Protein AF-A0A968EWD1-F1 (afdb_monomer_lite)

Radius of gyration: 13.44 Å; chains: 1; bounding box: 32×30×37 Å

pLDDT: mean 93.14, std 5.24, range [75.31, 97.75]

Sequence (92 aa):
HLVHEVTSPQAFDGLDAAGRTVRRPDLTLATIDHGTPTVDRMLGIRDPLSRRQVETLVANCDRHGITLFGPDDPRNGIVHVIGPEQGITQPG

Structure (mmCIF, N/CA/C/O backbone):
data_AF-A0A968EWD1-F1
#
_entry.id   AF-A0A968EWD1-F1
#
loop_
_atom_site.group_PDB
_atom_site.id
_atom_site.type_symbol
_atom_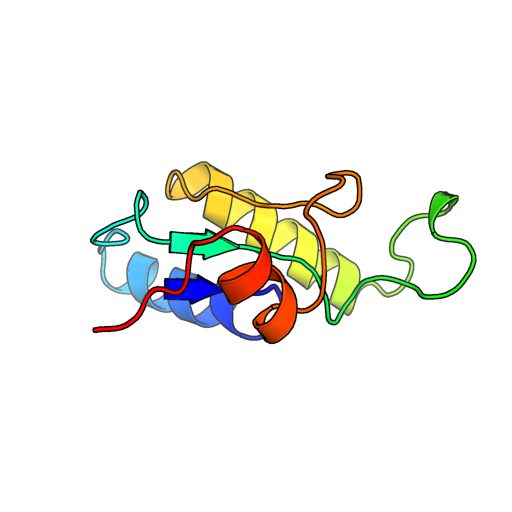site.label_atom_id
_atom_site.label_alt_id
_atom_site.label_comp_id
_atom_site.label_asym_id
_atom_site.label_entity_id
_atom_site.label_seq_id
_atom_site.pdbx_PDB_ins_code
_atom_site.Cartn_x
_atom_site.Cartn_y
_atom_site.Cartn_z
_atom_site.occupancy
_atom_site.B_iso_or_equiv
_atom_site.auth_seq_id
_atom_site.auth_comp_id
_atom_site.auth_asym_id
_atom_site.auth_atom_id
_atom_site.pdbx_PDB_model_num
ATOM 1 N N . HIS A 1 1 ? -8.727 6.075 3.471 1.00 93.88 1 HIS A N 1
ATOM 2 C CA . HIS A 1 1 ? -7.282 6.301 3.652 1.00 93.88 1 HIS A CA 1
ATOM 3 C C . HIS A 1 1 ? -6.547 5.370 2.707 1.00 93.88 1 HIS A C 1
ATOM 5 O O . HIS A 1 1 ? -6.964 4.226 2.576 1.00 93.88 1 HIS A O 1
ATOM 11 N N . LEU A 1 2 ? -5.530 5.867 2.010 1.00 96.12 2 LEU A N 1
ATOM 12 C CA . LEU A 1 2 ? -4.768 5.079 1.043 1.00 96.12 2 LEU A CA 1
ATOM 13 C C . LEU A 1 2 ? -3.399 4.765 1.644 1.00 96.12 2 LEU A C 1
ATOM 15 O O . LEU A 1 2 ? -2.772 5.662 2.204 1.00 96.12 2 LEU A O 1
ATOM 19 N N . VAL A 1 3 ? -2.978 3.505 1.564 1.00 96.88 3 VAL A N 1
ATOM 20 C CA . VAL A 1 3 ? -1.738 2.996 2.168 1.00 96.88 3 VAL A CA 1
ATOM 21 C C . VAL A 1 3 ? -0.909 2.225 1.140 1.00 96.88 3 VAL A C 1
ATOM 23 O O . VAL A 1 3 ? -1.444 1.731 0.148 1.00 96.88 3 VAL A O 1
ATOM 26 N N . HIS A 1 4 ? 0.399 2.143 1.370 1.00 97.19 4 HIS A N 1
ATOM 27 C CA . HIS A 1 4 ? 1.358 1.514 0.460 1.00 97.19 4 HIS A CA 1
ATOM 28 C C . HIS A 1 4 ? 2.578 0.958 1.218 1.00 97.19 4 HIS A C 1
ATOM 30 O O . HIS A 1 4 ? 2.814 1.261 2.392 1.00 97.19 4 HIS A O 1
ATOM 36 N N . GLU A 1 5 ? 3.368 0.131 0.549 1.00 94.94 5 GLU A N 1
ATOM 37 C CA . GLU A 1 5 ? 4.380 -0.764 1.116 1.00 94.94 5 GLU A CA 1
ATOM 38 C C . GLU A 1 5 ? 5.584 -0.062 1.755 1.00 94.94 5 GLU A C 1
ATOM 40 O O . GLU A 1 5 ? 6.289 -0.665 2.559 1.00 94.94 5 GLU A O 1
ATOM 45 N N . VAL A 1 6 ? 5.827 1.210 1.431 1.00 94.50 6 VAL A N 1
ATOM 46 C CA . VAL A 1 6 ? 7.025 1.920 1.906 1.00 94.50 6 VAL A CA 1
ATOM 47 C C . VAL A 1 6 ? 6.821 2.505 3.300 1.00 94.50 6 VAL A C 1
ATOM 49 O O . VAL A 1 6 ? 7.674 2.346 4.16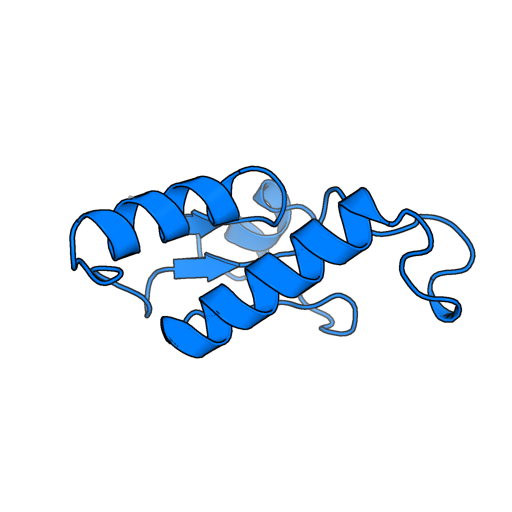8 1.00 94.50 6 VAL A O 1
ATOM 52 N N . THR A 1 7 ? 5.703 3.196 3.526 1.00 92.50 7 THR A N 1
ATOM 53 C CA . THR A 1 7 ? 5.477 3.987 4.752 1.00 92.50 7 THR A CA 1
ATOM 54 C C . THR A 1 7 ? 4.529 3.309 5.733 1.00 92.50 7 THR A C 1
ATOM 56 O O . THR A 1 7 ? 4.626 3.501 6.944 1.00 92.50 7 THR A O 1
ATOM 59 N N . SER A 1 8 ? 3.604 2.498 5.223 1.00 95.25 8 SER A N 1
ATOM 60 C CA . SER A 1 8 ? 2.503 1.967 6.026 1.00 95.25 8 SER A CA 1
ATOM 61 C C . SER A 1 8 ? 2.925 0.888 7.025 1.00 95.25 8 SER A C 1
ATOM 63 O O . SER A 1 8 ? 2.359 0.892 8.116 1.00 95.25 8 SER A O 1
ATOM 65 N N . PRO A 1 9 ? 3.940 0.033 6.761 1.00 92.25 9 PRO A N 1
ATOM 66 C CA . PRO A 1 9 ? 4.470 -0.876 7.779 1.00 92.25 9 PRO A CA 1
ATOM 67 C C . PRO A 1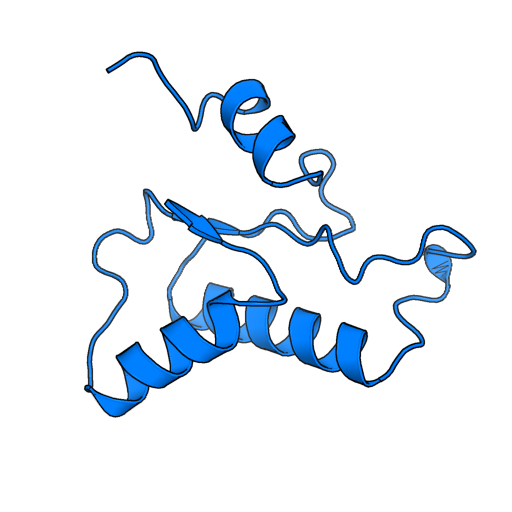 9 ? 4.814 -0.192 9.108 1.00 92.25 9 PRO A C 1
ATOM 69 O O . PRO A 1 9 ? 4.355 -0.639 10.152 1.00 92.25 9 PRO A O 1
ATOM 72 N N . GLN A 1 10 ? 5.509 0.952 9.072 1.00 93.94 10 GLN A N 1
ATOM 73 C CA . GLN A 1 10 ? 5.850 1.702 10.286 1.00 93.94 10 GLN A CA 1
ATOM 74 C C . GLN A 1 10 ? 4.602 2.223 11.020 1.00 93.94 10 GLN A C 1
ATOM 76 O O . GLN A 1 10 ? 4.570 2.272 12.250 1.00 93.94 10 GLN A O 1
ATOM 81 N N . ALA A 1 11 ? 3.565 2.627 10.282 1.00 95.62 11 ALA A N 1
ATOM 82 C CA . ALA A 1 11 ? 2.312 3.082 10.877 1.00 95.62 11 ALA A CA 1
ATOM 83 C C . ALA A 1 11 ? 1.558 1.934 11.572 1.00 95.62 11 ALA A C 1
ATOM 85 O O . ALA A 1 11 ? 1.010 2.141 12.655 1.00 95.62 11 ALA A O 1
ATOM 86 N N . PHE A 1 12 ? 1.563 0.731 10.985 1.00 97.00 12 PHE A N 1
ATOM 87 C CA . PHE A 1 12 ? 0.989 -0.466 11.606 1.00 97.00 12 PHE A CA 1
ATOM 88 C C . PHE A 1 12 ? 1.764 -0.888 12.857 1.00 97.00 12 PHE A C 1
ATOM 90 O O . PHE A 1 12 ? 1.139 -1.092 13.895 1.00 97.00 12 PHE A O 1
ATOM 97 N N . ASP A 1 13 ? 3.100 -0.886 12.818 1.00 95.50 13 ASP A N 1
ATOM 98 C CA . ASP A 1 13 ? 3.930 -1.158 14.003 1.00 95.50 13 ASP A CA 1
ATOM 99 C C . ASP A 1 13 ? 3.597 -0.196 15.155 1.00 95.50 13 ASP A C 1
ATOM 101 O O . ASP A 1 13 ? 3.499 -0.597 16.316 1.00 95.50 13 ASP A O 1
ATOM 105 N N . GLY A 1 14 ? 3.370 1.085 14.842 1.00 97.00 14 GLY A N 1
ATOM 106 C CA . GLY A 1 14 ? 2.947 2.083 15.824 1.00 97.00 14 GLY A CA 1
ATOM 107 C C . GLY A 1 14 ? 1.557 1.816 16.416 1.00 97.00 14 GLY A C 1
ATOM 108 O O . GLY A 1 14 ? 1.339 2.077 17.601 1.00 97.00 14 GLY A O 1
ATOM 109 N N . LEU A 1 15 ? 0.617 1.291 15.622 1.00 97.00 15 LEU A N 1
ATOM 110 C CA . LEU A 1 15 ? -0.694 0.861 16.116 1.00 97.00 15 LEU A CA 1
ATOM 111 C C . LEU A 1 15 ? -0.553 -0.334 17.060 1.00 97.00 15 LEU A C 1
ATOM 113 O O . LEU A 1 15 ? -1.091 -0.289 18.167 1.00 97.00 15 LEU A O 1
ATOM 117 N N . ASP A 1 16 ? 0.217 -1.345 16.667 1.00 95.19 16 ASP A N 1
ATOM 118 C CA . ASP A 1 16 ? 0.412 -2.561 17.455 1.00 95.19 16 ASP A CA 1
ATOM 119 C C . ASP A 1 16 ? 1.139 -2.279 18.772 1.00 95.19 16 ASP A C 1
ATOM 121 O O . ASP A 1 16 ? 0.695 -2.723 19.831 1.00 95.19 16 ASP A O 1
ATOM 125 N N . ALA A 1 17 ? 2.199 -1.465 18.740 1.00 97.50 17 ALA A N 1
ATOM 126 C CA . ALA A 1 17 ? 2.919 -1.037 19.940 1.00 97.50 17 ALA A CA 1
ATOM 127 C C . ALA A 1 17 ? 2.017 -0.270 20.923 1.00 97.50 17 ALA A C 1
ATOM 129 O O . ALA A 1 17 ? 2.218 -0.332 22.135 1.00 97.50 17 ALA A O 1
ATOM 130 N N . ALA A 1 18 ? 1.007 0.435 20.409 1.00 97.75 18 ALA A N 1
ATOM 131 C CA . ALA A 1 18 ? 0.008 1.130 21.211 1.00 97.75 18 ALA A CA 1
ATOM 132 C C . ALA A 1 18 ? -1.200 0.249 21.593 1.00 97.75 18 ALA A C 1
ATOM 134 O O . ALA A 1 18 ? -2.117 0.747 22.249 1.00 97.75 18 ALA A O 1
ATOM 135 N N . GLY A 1 19 ? -1.248 -1.021 21.172 1.00 96.88 19 GLY A N 1
ATOM 136 C CA . GLY A 1 19 ? -2.396 -1.910 21.380 1.00 96.88 19 GLY A CA 1
ATOM 137 C C . GLY A 1 19 ? -3.670 -1.434 20.673 1.00 96.88 19 GLY A C 1
ATOM 138 O O . GLY A 1 19 ? -4.777 -1.638 21.174 1.00 96.88 19 GLY A O 1
ATOM 139 N N . ARG A 1 20 ? -3.531 -0.734 19.542 1.00 97.12 20 ARG A N 1
ATOM 140 C CA . ARG A 1 20 ? -4.632 -0.133 18.782 1.00 97.12 20 ARG A CA 1
ATOM 141 C C . ARG A 1 20 ? -4.860 -0.880 17.480 1.00 97.12 20 ARG A C 1
ATOM 143 O O . ARG A 1 20 ? -3.939 -1.391 16.862 1.00 97.12 20 ARG A O 1
ATOM 150 N N . THR A 1 21 ? -6.101 -0.858 17.020 1.00 95.75 21 THR A N 1
ATOM 151 C CA . THR A 1 21 ? -6.476 -1.357 15.697 1.00 95.75 21 THR A CA 1
ATOM 152 C C . THR A 1 21 ? -6.749 -0.203 14.735 1.00 95.75 21 THR A C 1
ATOM 154 O O . THR A 1 21 ? -6.972 0.947 15.135 1.00 95.75 21 THR A O 1
ATOM 157 N N . VAL A 1 22 ? -6.740 -0.510 13.438 1.00 97.38 22 VAL A N 1
ATOM 158 C CA . VAL A 1 22 ? -7.179 0.420 12.394 1.00 97.38 22 VAL A CA 1
ATOM 159 C C . VAL A 1 22 ? -8.649 0.761 12.631 1.00 97.38 22 VAL A C 1
ATOM 161 O O . VAL A 1 22 ? -9.500 -0.118 12.709 1.00 97.38 22 VAL A O 1
ATOM 164 N N . ARG A 1 23 ? -8.959 2.056 12.749 1.00 96.81 23 ARG A N 1
ATOM 165 C CA . ARG A 1 23 ? -10.299 2.528 13.142 1.00 96.81 23 ARG A CA 1
ATOM 166 C C . ARG A 1 23 ? -11.391 2.220 12.108 1.00 96.81 23 ARG A C 1
ATOM 168 O O . ARG A 1 23 ? -12.536 2.002 12.489 1.00 96.81 23 ARG A O 1
ATOM 175 N N . ARG A 1 24 ? -11.059 2.306 10.817 1.00 96.94 24 ARG A N 1
ATOM 176 C CA . ARG A 1 24 ? -11.974 2.110 9.676 1.00 96.94 24 ARG A CA 1
ATOM 177 C C . ARG A 1 24 ? -11.269 1.305 8.581 1.00 96.94 24 ARG A C 1
ATOM 179 O O . ARG A 1 24 ? -10.815 1.898 7.598 1.00 96.94 24 ARG A O 1
ATOM 186 N N . PRO A 1 25 ? -11.096 -0.014 8.771 1.00 96.88 25 PRO A N 1
ATOM 187 C CA . PRO A 1 25 ? -10.475 -0.864 7.757 1.00 96.88 25 PRO A CA 1
ATOM 188 C C . PRO A 1 25 ? -11.303 -0.889 6.464 1.00 96.88 25 PRO A C 1
ATOM 190 O O . PRO A 1 25 ? -10.739 -0.891 5.380 1.00 96.88 25 PRO A O 1
ATOM 193 N N . ASP A 1 26 ? -12.626 -0.750 6.576 1.00 95.75 26 ASP A N 1
ATOM 194 C CA . ASP A 1 26 ? -13.581 -0.633 5.468 1.00 95.75 26 ASP A CA 1
ATOM 195 C C . ASP A 1 26 ? -13.407 0.637 4.615 1.00 95.75 26 ASP A C 1
ATOM 197 O O . ASP A 1 26 ? -13.800 0.661 3.453 1.00 95.75 26 ASP A O 1
ATOM 201 N N . LEU A 1 27 ? -12.804 1.692 5.175 1.00 95.56 27 LEU A N 1
ATOM 202 C CA . LEU A 1 27 ? -12.441 2.914 4.448 1.00 95.56 27 LEU A CA 1
ATOM 203 C C . LEU A 1 27 ? -10.934 3.008 4.191 1.00 95.56 27 LEU A C 1
ATOM 205 O O . LEU A 1 27 ? -10.435 4.096 3.895 1.00 95.56 27 LEU A O 1
ATOM 209 N N . THR A 1 28 ? -10.189 1.914 4.352 1.00 96.69 28 THR A N 1
ATOM 210 C CA . THR A 1 28 ? -8.748 1.862 4.104 1.00 96.69 28 THR A CA 1
ATOM 211 C C . THR A 1 28 ? -8.467 0.916 2.946 1.00 96.69 28 THR A C 1
ATOM 213 O O . THR A 1 28 ? -8.971 -0.202 2.918 1.00 96.69 28 THR A O 1
ATOM 216 N N . LEU A 1 29 ? -7.664 1.371 1.989 1.00 97.12 29 LEU A N 1
ATOM 217 C CA . LEU A 1 29 ? -7.285 0.596 0.813 1.00 97.12 29 LEU A CA 1
ATOM 218 C C . LEU A 1 29 ? -5.768 0.629 0.651 1.00 97.12 29 LEU A C 1
ATOM 220 O O . LEU A 1 29 ? -5.161 1.701 0.724 1.00 97.12 29 LEU A O 1
ATOM 224 N N . ALA A 1 30 ? -5.182 -0.539 0.416 1.00 97.44 30 ALA A N 1
ATOM 225 C CA . ALA A 1 30 ? -3.763 -0.718 0.169 1.00 97.44 30 ALA A CA 1
ATOM 226 C C . ALA A 1 30 ? -3.473 -0.995 -1.311 1.00 97.44 30 ALA A C 1
ATOM 228 O O . ALA A 1 30 ? -4.250 -1.665 -1.994 1.00 97.44 30 ALA A O 1
ATOM 229 N N . THR A 1 31 ? -2.322 -0.524 -1.782 1.00 96.94 31 THR A N 1
ATOM 230 C CA . THR A 1 31 ? -1.749 -0.872 -3.090 1.00 96.94 31 THR A CA 1
ATOM 231 C C . THR A 1 31 ? -0.248 -1.111 -2.962 1.00 96.94 31 THR A C 1
ATOM 233 O O . THR A 1 31 ? 0.354 -0.776 -1.941 1.00 96.94 31 THR A O 1
ATOM 236 N N . ILE A 1 32 ? 0.347 -1.699 -3.997 1.00 95.06 32 ILE A N 1
ATOM 237 C CA . ILE A 1 32 ? 1.794 -1.887 -4.135 1.00 95.06 32 ILE A CA 1
ATOM 238 C C . ILE A 1 32 ? 2.221 -1.201 -5.429 1.00 95.06 32 ILE A C 1
ATOM 240 O O . ILE A 1 32 ? 1.858 -1.659 -6.515 1.00 95.06 32 ILE A O 1
ATOM 244 N N . ASP A 1 33 ? 2.968 -0.105 -5.321 1.00 93.56 33 ASP A N 1
ATOM 245 C CA . ASP A 1 33 ? 3.312 0.753 -6.463 1.00 93.56 33 ASP A CA 1
ATOM 246 C C . ASP A 1 33 ? 4.755 1.290 -6.475 1.00 93.56 33 ASP A C 1
ATOM 248 O O . ASP A 1 33 ? 5.186 1.828 -7.493 1.00 93.56 33 ASP A O 1
ATOM 252 N N . HIS A 1 34 ? 5.533 1.099 -5.408 1.00 90.81 34 HIS A N 1
ATOM 253 C CA . HIS A 1 34 ? 6.921 1.567 -5.282 1.00 90.81 34 HIS A CA 1
ATOM 254 C C . HIS A 1 34 ? 7.959 0.442 -5.454 1.00 90.81 34 HIS A C 1
ATOM 256 O O . HIS A 1 34 ? 9.038 0.671 -5.997 1.00 90.81 34 HIS A O 1
ATOM 262 N N . GLY A 1 35 ? 7.653 -0.768 -4.980 1.00 83.69 35 GLY A N 1
ATOM 263 C CA . GLY A 1 35 ? 8.529 -1.945 -4.968 1.00 83.69 35 GLY A CA 1
ATOM 264 C C . GLY A 1 35 ? 8.272 -2.933 -6.108 1.00 83.69 35 GLY A C 1
ATOM 265 O O . GLY A 1 35 ? 8.917 -3.982 -6.173 1.00 83.69 35 GLY A O 1
ATOM 266 N N . THR A 1 36 ? 7.328 -2.625 -7.002 1.00 82.56 36 THR A N 1
ATOM 267 C CA . THR A 1 36 ? 6.969 -3.490 -8.130 1.00 82.56 36 THR A CA 1
ATOM 268 C C . THR A 1 36 ? 8.016 -3.385 -9.247 1.00 82.56 36 THR A C 1
ATOM 270 O O . THR A 1 36 ? 8.217 -2.296 -9.789 1.00 82.56 36 THR A O 1
ATOM 273 N N . PRO A 1 37 ? 8.657 -4.491 -9.674 1.00 83.56 37 PRO A N 1
ATOM 274 C CA . PRO A 1 37 ? 9.629 -4.454 -10.760 1.00 83.56 37 PRO A CA 1
ATOM 275 C C . PRO A 1 37 ? 8.969 -4.039 -12.081 1.00 83.56 37 PRO A C 1
ATOM 277 O O . PRO A 1 37 ? 7.833 -4.413 -12.380 1.00 83.56 37 PRO A O 1
ATOM 280 N N . THR A 1 38 ? 9.687 -3.258 -12.888 1.00 81.31 38 THR A N 1
ATOM 281 C CA . THR A 1 38 ? 9.240 -2.811 -14.220 1.00 81.31 38 THR A CA 1
ATOM 282 C C . THR A 1 38 ? 9.545 -3.828 -15.319 1.00 81.31 38 THR A C 1
ATOM 284 O O . THR A 1 38 ? 8.847 -3.865 -16.328 1.00 81.31 38 THR A O 1
ATOM 287 N N . VAL A 1 39 ? 10.557 -4.674 -15.111 1.00 81.19 39 VAL A N 1
ATOM 288 C CA . VAL A 1 39 ? 10.986 -5.751 -16.015 1.00 81.19 39 VAL A CA 1
ATOM 289 C C . VAL A 1 39 ? 10.858 -7.104 -15.324 1.00 81.19 39 VAL A C 1
ATOM 291 O O . VAL A 1 39 ? 10.994 -7.189 -14.105 1.00 81.19 39 VAL A O 1
ATOM 294 N N . ASP A 1 40 ? 10.595 -8.156 -16.099 1.00 82.44 40 ASP A N 1
ATOM 295 C CA . ASP A 1 40 ? 10.525 -9.542 -15.623 1.00 82.44 40 ASP A CA 1
ATOM 296 C C . ASP A 1 40 ? 9.599 -9.758 -14.411 1.00 82.44 40 ASP A C 1
ATOM 298 O O . ASP A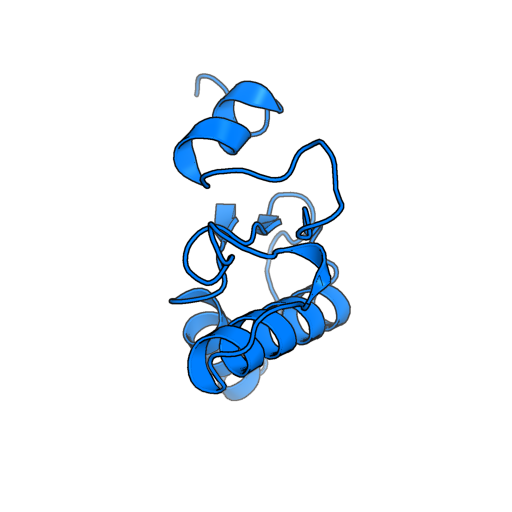 1 40 ? 9.920 -10.527 -13.507 1.00 82.44 40 ASP A O 1
ATOM 302 N N . ARG A 1 41 ? 8.426 -9.104 -14.383 1.00 75.31 41 ARG A N 1
ATOM 303 C CA . ARG A 1 41 ? 7.452 -9.214 -13.273 1.00 75.31 41 ARG A CA 1
ATOM 304 C C . ARG A 1 41 ? 7.103 -10.654 -12.896 1.00 75.31 41 ARG A C 1
ATOM 306 O O . ARG A 1 41 ? 6.928 -10.943 -11.719 1.00 75.31 41 ARG A O 1
ATOM 313 N N . MET A 1 42 ? 7.084 -11.556 -13.878 1.00 76.88 42 MET A N 1
ATOM 314 C CA . MET A 1 42 ? 6.840 -12.990 -13.679 1.00 76.88 42 MET A CA 1
ATOM 315 C C . MET A 1 42 ? 7.878 -13.671 -12.774 1.00 76.88 42 MET A C 1
ATOM 317 O O . MET A 1 42 ? 7.604 -14.733 -12.225 1.00 76.88 42 MET A O 1
ATOM 321 N N . LEU A 1 43 ? 9.067 -13.082 -12.612 1.00 81.38 43 LEU A N 1
ATOM 322 C CA . LEU A 1 43 ? 10.121 -13.574 -11.720 1.00 81.38 43 LEU A CA 1
ATOM 323 C C . LEU A 1 43 ? 9.972 -13.055 -10.277 1.00 81.38 43 LEU A C 1
ATOM 325 O O . LEU A 1 43 ? 10.794 -13.383 -9.419 1.00 81.38 43 LEU A O 1
ATOM 329 N N . GLY A 1 44 ? 8.944 -12.247 -10.004 1.00 83.88 44 GLY A N 1
ATOM 330 C CA . GLY A 1 44 ? 8.680 -11.651 -8.701 1.00 83.88 44 GLY A CA 1
ATOM 331 C C . GLY A 1 44 ? 9.652 -10.529 -8.315 1.00 83.88 44 GLY A C 1
ATOM 332 O O . GLY A 1 44 ? 10.495 -10.074 -9.093 1.00 83.88 44 GLY A O 1
ATOM 333 N N . ILE A 1 45 ? 9.529 -10.057 -7.072 1.00 88.31 45 ILE A N 1
ATOM 334 C CA . ILE A 1 45 ? 10.359 -8.975 -6.526 1.00 88.31 45 ILE A CA 1
ATOM 335 C C . ILE A 1 45 ? 11.706 -9.559 -6.094 1.00 88.31 45 ILE A C 1
ATOM 337 O O . ILE A 1 45 ? 11.770 -10.316 -5.125 1.00 88.31 45 ILE A O 1
ATOM 341 N N . ARG A 1 46 ? 12.787 -9.242 -6.818 1.00 87.81 46 ARG A N 1
ATOM 342 C CA . ARG A 1 46 ? 14.148 -9.744 -6.528 1.00 87.81 46 ARG A CA 1
ATOM 343 C C . ARG A 1 46 ? 14.867 -8.965 -5.437 1.00 87.81 46 ARG A C 1
ATOM 345 O O . ARG A 1 46 ? 15.648 -9.565 -4.702 1.00 87.81 46 ARG A O 1
ATOM 352 N N . ASP A 1 47 ? 14.610 -7.663 -5.353 1.00 89.94 47 ASP A N 1
ATOM 353 C CA . ASP A 1 47 ? 15.192 -6.814 -4.320 1.00 89.94 47 ASP A CA 1
ATOM 354 C C . ASP A 1 47 ? 14.680 -7.260 -2.934 1.00 89.94 47 ASP A C 1
ATOM 356 O O . ASP A 1 47 ? 13.464 -7.264 -2.707 1.00 89.94 47 ASP A O 1
ATOM 360 N N . PRO A 1 48 ? 15.565 -7.676 -2.008 1.00 91.50 48 PRO A N 1
ATOM 361 C CA . PRO A 1 48 ? 15.139 -8.195 -0.712 1.00 91.50 48 PRO A CA 1
ATOM 362 C C . PRO A 1 48 ? 14.405 -7.165 0.152 1.00 91.50 48 PRO A C 1
ATOM 364 O O . PRO A 1 48 ? 13.539 -7.546 0.940 1.00 91.50 48 PRO A O 1
ATOM 367 N N . LEU A 1 49 ? 14.738 -5.877 0.022 1.00 91.50 49 LEU A N 1
ATOM 368 C CA . LEU A 1 49 ? 14.101 -4.809 0.786 1.00 91.50 49 LEU A CA 1
ATOM 369 C C . LEU A 1 49 ? 12.680 -4.567 0.274 1.00 91.50 49 LEU A C 1
ATOM 371 O O . LEU A 1 49 ? 11.743 -4.605 1.072 1.00 91.50 49 LEU A O 1
ATOM 375 N N . SER A 1 50 ? 12.505 -4.402 -1.039 1.00 91.56 50 SER A N 1
ATOM 376 C CA . SER A 1 50 ? 11.186 -4.256 -1.661 1.00 91.56 50 SER A CA 1
ATOM 377 C C . SER A 1 50 ? 10.306 -5.474 -1.393 1.00 91.56 50 SER A C 1
ATOM 379 O O . SER A 1 50 ? 9.135 -5.324 -1.052 1.00 91.56 50 SER A O 1
ATOM 381 N N . ARG A 1 51 ? 10.869 -6.689 -1.468 1.00 92.19 51 ARG A N 1
ATOM 382 C CA . ARG A 1 51 ? 10.1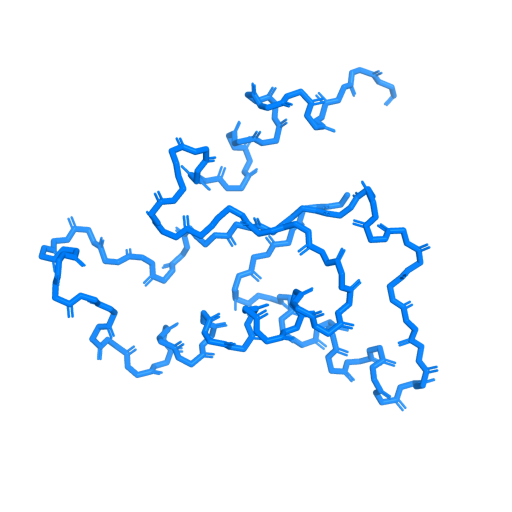33 -7.918 -1.143 1.00 92.19 51 ARG A CA 1
ATOM 383 C C . ARG A 1 51 ? 9.625 -7.884 0.294 1.00 92.19 51 ARG A C 1
ATOM 385 O O . ARG A 1 51 ? 8.438 -8.089 0.523 1.00 92.19 51 ARG A O 1
ATOM 392 N N . ARG A 1 52 ? 10.504 -7.566 1.247 1.00 94.25 52 ARG A N 1
ATOM 393 C CA . ARG A 1 52 ? 10.142 -7.492 2.665 1.00 94.25 52 ARG A CA 1
ATOM 394 C C . ARG A 1 52 ? 9.065 -6.439 2.926 1.00 94.25 52 ARG A C 1
ATOM 396 O O . ARG A 1 52 ? 8.160 -6.694 3.712 1.00 94.25 52 ARG A O 1
ATOM 403 N N . GLN A 1 53 ? 9.147 -5.275 2.285 1.00 94.50 53 GLN A N 1
ATOM 404 C CA . GLN A 1 53 ? 8.137 -4.215 2.394 1.00 94.50 53 GLN A CA 1
ATOM 405 C C . GLN A 1 53 ? 6.759 -4.696 1.925 1.00 94.50 53 GLN A C 1
ATOM 407 O O . GLN A 1 53 ? 5.770 -4.524 2.639 1.00 94.50 53 GLN A O 1
ATOM 412 N N . VAL A 1 54 ? 6.708 -5.362 0.769 1.00 93.94 54 VAL A N 1
ATOM 413 C CA . VAL A 1 54 ? 5.474 -5.925 0.213 1.00 93.94 54 VAL A CA 1
ATOM 414 C C . VAL A 1 54 ? 4.904 -7.029 1.098 1.00 93.94 54 VAL A C 1
ATOM 416 O O . VAL A 1 54 ? 3.735 -6.964 1.465 1.00 93.94 54 VAL A O 1
ATOM 419 N N . GLU A 1 55 ? 5.721 -7.999 1.508 1.00 94.50 55 GLU A N 1
ATOM 420 C CA . GLU A 1 55 ? 5.299 -9.079 2.412 1.00 94.50 55 GLU A CA 1
ATOM 421 C C . GLU A 1 55 ? 4.765 -8.527 3.742 1.00 94.50 55 GLU A C 1
ATOM 423 O O . GLU A 1 55 ? 3.746 -8.991 4.254 1.00 94.50 55 GLU A O 1
ATOM 428 N N . THR A 1 56 ? 5.412 -7.486 4.276 1.00 96.12 56 THR A N 1
ATOM 429 C CA . THR A 1 56 ? 4.973 -6.828 5.512 1.00 96.12 56 THR A CA 1
ATOM 430 C C . THR A 1 56 ? 3.626 -6.129 5.321 1.00 96.12 56 THR A C 1
ATOM 432 O O . THR A 1 56 ? 2.750 -6.253 6.175 1.00 96.12 56 THR A O 1
ATOM 435 N N . LEU A 1 57 ? 3.418 -5.423 4.202 1.00 96.62 57 LEU A N 1
ATOM 436 C CA . LEU A 1 57 ? 2.128 -4.802 3.895 1.00 96.62 57 LEU A CA 1
ATOM 437 C C . LEU A 1 57 ? 1.014 -5.847 3.768 1.00 96.62 57 LEU A C 1
ATOM 439 O O . LEU A 1 57 ? -0.053 -5.636 4.339 1.00 96.62 57 LEU A O 1
ATOM 443 N N . VAL A 1 58 ? 1.262 -6.956 3.064 1.00 95.88 58 VAL A N 1
ATOM 444 C CA . VAL A 1 58 ? 0.301 -8.061 2.899 1.00 95.88 58 VAL A CA 1
ATOM 445 C C . VAL A 1 58 ? -0.121 -8.600 4.264 1.00 95.88 58 VAL A C 1
ATOM 447 O O . VAL A 1 58 ? -1.305 -8.581 4.590 1.00 95.88 58 VAL A O 1
ATOM 450 N N . ALA A 1 59 ? 0.845 -8.965 5.112 1.00 96.88 59 ALA A N 1
ATOM 451 C CA . ALA A 1 59 ? 0.565 -9.486 6.448 1.00 96.88 59 ALA A CA 1
ATOM 452 C C . ALA A 1 59 ? -0.208 -8.486 7.328 1.00 96.88 59 ALA A C 1
ATOM 454 O O . ALA A 1 59 ? -1.099 -8.874 8.085 1.00 96.88 59 ALA A O 1
ATOM 455 N N . ASN A 1 60 ? 0.106 -7.192 7.227 1.00 97.31 60 ASN A N 1
ATOM 456 C CA . ASN A 1 60 ? -0.621 -6.148 7.947 1.00 97.31 60 ASN A CA 1
ATOM 457 C C . ASN A 1 60 ? -2.058 -5.996 7.430 1.00 97.31 60 ASN A C 1
ATOM 459 O O . ASN A 1 60 ? -2.981 -5.830 8.227 1.00 97.31 60 ASN A O 1
ATOM 463 N N . CYS A 1 61 ? -2.264 -6.072 6.114 1.00 97.00 61 CYS A N 1
ATOM 464 C CA . CYS A 1 61 ? -3.593 -5.986 5.518 1.00 97.00 61 CYS A CA 1
ATOM 465 C C . CYS A 1 61 ? -4.472 -7.164 5.950 1.00 97.00 61 CYS A C 1
ATOM 467 O O . CYS A 1 61 ? -5.600 -6.933 6.388 1.00 97.00 61 CYS A O 1
ATOM 469 N N . ASP A 1 62 ? -3.926 -8.382 5.955 1.00 96.62 62 ASP A N 1
ATOM 470 C CA . ASP A 1 62 ? -4.606 -9.576 6.467 1.00 96.62 62 ASP A CA 1
ATOM 471 C C . ASP A 1 62 ? -4.947 -9.435 7.959 1.00 96.62 62 ASP A C 1
ATOM 473 O O . ASP A 1 62 ? -6.081 -9.686 8.371 1.00 96.62 62 ASP A O 1
ATOM 477 N N . ARG A 1 63 ? -3.996 -8.964 8.781 1.00 96.00 63 ARG A N 1
ATOM 478 C CA . ARG A 1 63 ? -4.193 -8.776 10.230 1.00 96.00 63 ARG A CA 1
ATOM 479 C C . ARG A 1 63 ? -5.254 -7.724 10.558 1.00 96.00 63 ARG A C 1
ATOM 481 O O . ARG A 1 63 ? -6.001 -7.891 11.522 1.00 96.00 63 ARG A O 1
ATOM 488 N N . HIS A 1 64 ? -5.309 -6.633 9.797 1.00 95.88 64 HIS A N 1
ATOM 489 C CA . HIS A 1 64 ? -6.210 -5.509 10.061 1.00 95.88 64 HIS A CA 1
ATOM 490 C C . HIS A 1 64 ? -7.493 -5.523 9.216 1.00 95.88 64 HIS A C 1
ATOM 492 O O . HIS A 1 64 ? -8.318 -4.622 9.373 1.00 95.88 64 HIS A O 1
ATOM 498 N N . GLY A 1 65 ? -7.686 -6.523 8.349 1.00 96.56 65 GLY A N 1
ATOM 499 C CA . GLY A 1 65 ? -8.862 -6.634 7.481 1.00 96.56 65 GLY A CA 1
ATOM 500 C C . GLY A 1 65 ? -8.948 -5.525 6.428 1.00 96.56 65 GLY A C 1
ATOM 501 O O . GLY A 1 65 ? -10.039 -5.048 6.123 1.00 96.56 65 GLY A O 1
ATOM 502 N N . ILE A 1 66 ? -7.803 -5.070 5.916 1.00 97.75 66 ILE A N 1
ATOM 503 C CA . ILE A 1 66 ? -7.711 -4.019 4.896 1.00 97.75 66 ILE A CA 1
ATOM 504 C C . ILE A 1 66 ? -7.714 -4.659 3.509 1.00 97.75 66 ILE A C 1
ATOM 506 O O . ILE A 1 66 ? -7.006 -5.632 3.261 1.00 97.75 66 ILE A O 1
ATOM 510 N N . THR A 1 67 ? -8.477 -4.080 2.581 1.00 96.81 67 THR A N 1
ATOM 511 C CA . THR A 1 67 ? -8.434 -4.509 1.176 1.00 96.81 67 THR A CA 1
ATOM 512 C C . THR A 1 67 ? -7.091 -4.129 0.556 1.00 96.81 67 THR A C 1
ATOM 514 O O . THR A 1 67 ? -6.669 -2.976 0.658 1.00 96.81 67 THR A O 1
ATOM 517 N N . LEU A 1 68 ? -6.444 -5.079 -0.120 1.00 97.25 68 LEU A N 1
ATOM 518 C CA . LEU A 1 68 ? -5.189 -4.879 -0.840 1.00 97.25 68 LEU A CA 1
ATOM 519 C C . LEU A 1 68 ? -5.379 -5.183 -2.327 1.00 97.25 68 LEU A C 1
ATOM 521 O O . LEU A 1 68 ? -5.737 -6.301 -2.691 1.00 97.25 68 LEU A O 1
ATOM 525 N N . PHE A 1 69 ? -5.075 -4.210 -3.185 1.00 96.19 69 PHE A N 1
ATOM 526 C CA . PHE A 1 69 ? -4.876 -4.457 -4.612 1.00 96.19 69 PHE A CA 1
ATOM 527 C C . PHE A 1 69 ? -3.425 -4.883 -4.832 1.00 96.19 69 PHE A C 1
ATOM 529 O O . PHE A 1 69 ? -2.525 -4.050 -4.970 1.00 96.19 69 PHE A O 1
ATOM 536 N N . GLY A 1 70 ? -3.205 -6.199 -4.770 1.00 91.00 70 GLY A N 1
ATOM 537 C CA . GLY A 1 70 ? -1.897 -6.830 -4.952 1.00 91.00 70 GLY A CA 1
ATOM 538 C C . GLY A 1 70 ? -1.399 -6.786 -6.404 1.00 91.00 70 GLY A C 1
ATOM 539 O O . GLY A 1 70 ? -2.151 -6.382 -7.283 1.00 91.00 70 GLY A O 1
ATOM 540 N N . PRO A 1 71 ? -0.164 -7.235 -6.695 1.00 84.88 71 PRO A N 1
ATOM 541 C CA . PRO A 1 71 ? 0.451 -7.069 -8.019 1.00 84.88 71 PRO A CA 1
ATOM 542 C C . PRO A 1 71 ? -0.309 -7.752 -9.166 1.00 84.88 71 PRO A C 1
ATOM 544 O O . PRO A 1 71 ? -0.207 -7.312 -10.308 1.00 84.88 71 PRO A O 1
ATOM 547 N N . ASP A 1 72 ? -1.067 -8.807 -8.856 1.00 86.25 72 ASP A N 1
ATOM 548 C CA . ASP A 1 72 ? -1.881 -9.562 -9.816 1.00 86.25 72 ASP A CA 1
ATOM 549 C C . ASP A 1 72 ? -3.350 -9.091 -9.867 1.00 86.25 72 ASP A C 1
ATOM 551 O O . ASP A 1 72 ? -4.144 -9.616 -10.649 1.00 86.25 72 ASP A O 1
ATOM 555 N N . ASP A 1 73 ? -3.744 -8.114 -9.039 1.00 92.44 73 ASP A N 1
ATOM 556 C CA . ASP A 1 73 ? -5.087 -7.531 -9.082 1.00 92.44 73 ASP A CA 1
ATOM 557 C C . ASP A 1 73 ? -5.176 -6.537 -10.254 1.00 92.44 73 ASP A C 1
ATOM 559 O O . ASP A 1 73 ? -4.366 -5.611 -10.325 1.00 92.44 73 ASP A O 1
ATOM 563 N N . PRO A 1 74 ? -6.166 -6.652 -11.158 1.00 93.50 74 PRO A N 1
ATOM 564 C CA . PRO A 1 74 ? -6.306 -5.728 -12.286 1.00 93.50 74 PRO A CA 1
ATOM 565 C C . PRO A 1 74 ? -6.556 -4.269 -11.874 1.00 93.50 74 PRO A C 1
ATOM 567 O O . PRO A 1 74 ? -6.427 -3.378 -12.708 1.00 93.50 74 PRO A O 1
ATOM 570 N N . ARG A 1 75 ? -6.926 -4.013 -10.614 1.00 95.50 75 ARG A N 1
ATOM 571 C CA . ARG A 1 75 ? -7.123 -2.669 -10.049 1.00 95.50 75 ARG A CA 1
ATOM 572 C C . ARG A 1 75 ? -5.856 -2.101 -9.405 1.00 95.50 75 ARG A C 1
ATOM 574 O O . ARG A 1 75 ? -5.888 -0.977 -8.907 1.00 95.50 75 ARG A O 1
ATOM 581 N N . ASN A 1 76 ? -4.766 -2.871 -9.346 1.00 94.75 76 ASN A N 1
ATOM 582 C CA . ASN A 1 76 ? -3.492 -2.395 -8.821 1.00 94.75 76 ASN A CA 1
ATOM 583 C C . ASN A 1 76 ? -2.916 -1.282 -9.701 1.00 94.75 76 ASN A C 1
ATOM 585 O O . ASN A 1 76 ? -3.014 -1.297 -10.926 1.00 94.75 76 ASN A O 1
ATOM 589 N N . GLY A 1 77 ? -2.285 -0.313 -9.050 1.00 93.94 77 GLY A N 1
ATOM 590 C CA . GLY A 1 77 ? -1.687 0.830 -9.713 1.00 93.94 77 GLY A CA 1
ATOM 591 C C . GLY A 1 77 ? -1.171 1.854 -8.715 1.00 93.94 77 GLY A C 1
ATOM 592 O O . GLY A 1 77 ? -1.233 1.653 -7.498 1.00 93.94 77 GLY A O 1
ATOM 593 N N . ILE A 1 78 ? -0.675 2.967 -9.257 1.00 95.06 78 ILE A N 1
ATOM 594 C CA . ILE A 1 78 ? -0.131 4.085 -8.479 1.00 95.06 78 ILE A CA 1
ATOM 595 C C . ILE A 1 78 ? -1.201 4.596 -7.515 1.00 95.06 78 ILE A C 1
ATOM 597 O O . ILE A 1 78 ? -2.326 4.880 -7.933 1.00 95.06 78 ILE A O 1
ATOM 601 N N . VAL A 1 79 ? -0.842 4.761 -6.241 1.00 95.12 79 VAL A N 1
ATOM 602 C CA . VAL A 1 79 ? -1.781 5.048 -5.145 1.00 95.12 79 VAL A CA 1
ATOM 603 C C . VAL A 1 79 ? -2.697 6.244 -5.428 1.00 95.12 79 VAL A C 1
ATOM 605 O O . VAL A 1 79 ? -3.898 6.196 -5.164 1.00 95.12 79 VAL A O 1
ATOM 608 N N . HIS A 1 80 ? -2.159 7.298 -6.042 1.00 95.06 80 HIS A N 1
ATOM 609 C CA . HIS A 1 80 ? -2.905 8.516 -6.372 1.00 95.06 80 HIS A CA 1
ATOM 610 C C . HIS A 1 80 ? -3.751 8.416 -7.650 1.00 95.06 80 HIS A C 1
ATOM 612 O O . HIS A 1 80 ? -4.591 9.282 -7.879 1.00 95.06 80 HIS A O 1
ATOM 618 N N . VAL A 1 81 ? -3.551 7.379 -8.465 1.00 96.12 81 VAL A N 1
ATOM 619 C CA . VAL A 1 81 ? -4.340 7.108 -9.678 1.00 96.12 81 VAL A CA 1
ATOM 620 C C . VAL A 1 81 ? -5.516 6.193 -9.347 1.00 96.12 81 VAL A C 1
ATOM 622 O O . VAL A 1 81 ? -6.658 6.522 -9.669 1.00 96.12 81 VAL A O 1
ATOM 625 N N . ILE A 1 82 ? -5.263 5.098 -8.623 1.00 95.88 82 ILE A N 1
ATOM 626 C CA . ILE A 1 82 ? -6.302 4.107 -8.315 1.00 95.88 82 ILE A CA 1
ATOM 627 C C . ILE A 1 82 ? -7.396 4.656 -7.395 1.00 95.88 82 ILE A C 1
ATOM 629 O O . ILE A 1 82 ? -8.540 4.220 -7.471 1.00 95.88 82 ILE A O 1
ATOM 633 N N . GLY A 1 83 ? -7.072 5.616 -6.520 1.00 94.94 83 GLY A N 1
ATOM 634 C CA . GLY A 1 83 ? -8.038 6.189 -5.582 1.00 94.94 83 GLY A CA 1
ATOM 635 C C . GLY A 1 83 ? -9.243 6.804 -6.308 1.00 94.94 83 GLY A C 1
ATOM 636 O O . GLY A 1 83 ? -10.375 6.374 -6.071 1.00 94.94 83 GLY A O 1
ATOM 637 N N . PRO A 1 84 ? -9.021 7.770 -7.216 1.00 95.38 84 PRO A N 1
ATOM 638 C CA . PRO A 1 84 ? -10.068 8.301 -8.085 1.00 95.38 84 PRO A CA 1
ATOM 639 C C . PRO A 1 84 ? -10.660 7.265 -9.051 1.00 95.38 84 PRO A C 1
ATOM 641 O O . PRO A 1 84 ? -11.879 7.207 -9.189 1.00 95.38 84 PRO A O 1
ATOM 644 N N . GLU A 1 85 ? -9.831 6.435 -9.695 1.00 95.94 85 GLU A N 1
ATOM 645 C CA . GLU A 1 85 ? -10.282 5.467 -10.713 1.00 95.94 85 GLU A CA 1
ATOM 646 C C . GLU A 1 85 ? -11.289 4.450 -10.159 1.00 95.94 85 GLU A C 1
ATOM 648 O O . GLU A 1 85 ? -12.276 4.117 -10.812 1.00 95.94 85 GLU A O 1
ATOM 653 N N . GLN A 1 86 ? -11.074 3.997 -8.924 1.00 94.69 86 GLN A N 1
ATOM 654 C CA . GLN A 1 86 ? -11.926 3.020 -8.245 1.00 94.69 86 GLN A CA 1
ATOM 655 C C . GLN A 1 86 ? -13.062 3.681 -7.445 1.00 94.69 86 GLN A C 1
ATOM 657 O O . GLN A 1 86 ? -13.760 3.013 -6.684 1.00 94.69 86 GLN A O 1
ATOM 662 N N . GLY A 1 87 ? -13.241 5.001 -7.568 1.00 94.19 87 GLY A N 1
ATOM 663 C CA . GLY A 1 87 ? -14.264 5.750 -6.839 1.00 94.19 87 GLY A CA 1
ATOM 664 C C . GLY A 1 87 ? -14.055 5.790 -5.319 1.00 94.19 87 GLY A C 1
ATOM 665 O O . GLY A 1 87 ? -14.992 6.087 -4.581 1.00 94.19 87 GLY A O 1
ATOM 666 N N . ILE A 1 88 ? -12.845 5.507 -4.834 1.00 93.56 88 ILE A N 1
ATOM 667 C CA . ILE A 1 88 ? -12.492 5.544 -3.406 1.00 93.56 88 ILE A CA 1
ATOM 668 C C . ILE A 1 88 ? -12.316 6.989 -2.934 1.00 93.56 88 ILE A C 1
ATOM 670 O O . ILE A 1 88 ? -12.610 7.327 -1.787 1.00 93.56 88 ILE A O 1
ATOM 674 N N . THR A 1 89 ? -11.839 7.854 -3.826 1.00 93.94 89 THR A N 1
ATOM 675 C CA . THR A 1 89 ? -11.830 9.302 -3.629 1.00 93.94 89 THR A CA 1
ATOM 676 C C . THR A 1 89 ? -13.074 9.899 -4.277 1.00 93.94 89 THR A C 1
ATOM 678 O O . THR A 1 89 ? -13.312 9.698 -5.464 1.00 93.94 89 THR A O 1
ATOM 681 N N . GLN A 1 90 ? -13.859 10.637 -3.496 1.00 93.44 90 GLN A N 1
ATOM 682 C CA . GLN A 1 90 ? -15.099 11.284 -3.925 1.00 93.44 90 GLN A CA 1
ATOM 683 C C . GLN A 1 90 ? -15.054 12.777 -3.569 1.00 93.44 90 GLN A C 1
ATOM 685 O O . GLN A 1 90 ? -14.345 13.138 -2.626 1.00 93.44 90 GLN A O 1
ATOM 690 N N . PRO A 1 91 ? -15.790 13.647 -4.286 1.00 95.12 91 PRO A N 1
ATOM 691 C CA . PRO A 1 91 ? -15.970 15.036 -3.872 1.00 95.12 91 PRO A CA 1
ATOM 692 C C . PRO A 1 91 ? -16.543 15.129 -2.446 1.00 95.12 91 PRO A C 1
ATOM 694 O O . 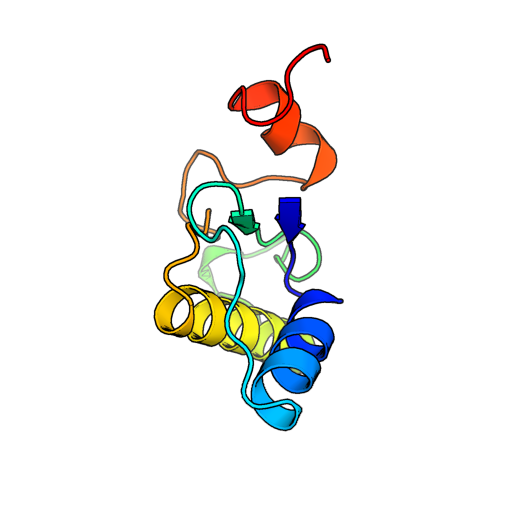PRO A 1 91 ? -17.533 14.459 -2.144 1.00 95.12 91 PRO A O 1
ATOM 697 N N . GLY A 1 92 ? -15.940 15.963 -1.590 1.00 76.81 92 GLY A N 1
ATOM 698 C CA . GLY A 1 92 ? -16.356 16.170 -0.196 1.00 76.81 92 GLY A CA 1
ATOM 699 C C . GLY A 1 92 ? -15.391 17.038 0.593 1.00 76.81 92 GLY A C 1
ATOM 700 O O . GLY A 1 92 ? -14.182 16.719 0.576 1.00 76.81 92 GLY A O 1
#

Foldseek 3Di:
DEDELPPVLVVLVVCVVVVHADPCLVLYEYAYEPQQDPPPNVVPRPPPVSVVSLVSVVVSCVVRVHHYCYPPRPLHYDRVVSCVVVVSDDDD

Secondary structure (DSSP, 8-state):
-EEETTTHHHHHHHHHHTT---S-GGG-EEE--SS--SS-GGG---SHHHHHHHHHHHHHHHHHT-EEE-TTSTT---HHHHHHHTT-S---